Protein AF-A0A0Q2XE52-F1 (afdb_monomer_lite)

Sequence (106 aa):
MAAGIAAAQPVPVPQYPGPFATDDNGWGPPKQWCPGEPLPATGNHVTDPFRGWDMTVCHTYYYLYPGMGNVSNMIWDGDNPPPKPGPPVGLYCDPNLTNCRIGDHP

pLDDT: mean 70.12, std 16.08, range [35.28, 86.88]

Radius of gyration: 22.15 Å; chains: 1; bounding box: 42×32×82 Å

Foldseek 3Di:
DDDDDDDDDPDPDPPPDDPDLPDPLVQHDWDKDAQPDDDDDQVDCVVWPFDPDDNHGIWTKTFAPQCQDDRTRGIHTDSDGHRHDDADFDFDADPVNPDTDTGHDD

Secondary structure (DSSP, 8-state):
------------------S-----TTT-SPEEE-TTSPPP--TTTTTS--SS--TTSPEEEEE--TT--SSBTTEEESS-PPPPPPPPPEEEE-TTS--EEEE---

Organism: Mycobacterium gordonae (NCBI:txid1778)

Structure (mmCIF, N/CA/C/O backbone):
data_AF-A0A0Q2XE52-F1
#
_entry.id   AF-A0A0Q2XE52-F1
#
loop_
_atom_site.group_PDB
_atom_site.id
_atom_site.type_symbol
_atom_site.label_atom_id
_atom_site.label_alt_id
_atom_site.label_comp_id
_atom_site.label_asym_id
_atom_site.label_entity_id
_atom_site.label_seq_id
_atom_site.pdbx_PDB_ins_code
_atom_site.Cartn_x
_atom_site.Cartn_y
_atom_site.Cartn_z
_atom_site.occupancy
_atom_site.B_iso_or_equiv
_atom_site.auth_seq_id
_atom_site.auth_comp_id
_atom_site.auth_asym_id
_atom_site.auth_atom_id
_atom_site.pdbx_PDB_model_num
ATOM 1 N N . MET A 1 1 ? -3.156 9.918 56.965 1.00 39.81 1 MET A N 1
ATOM 2 C CA . MET A 1 1 ? -3.216 9.706 55.502 1.00 39.81 1 MET A CA 1
ATOM 3 C C . MET A 1 1 ? -2.891 8.246 55.230 1.00 39.81 1 MET A C 1
ATOM 5 O O . MET A 1 1 ? -1.905 7.804 55.801 1.00 39.81 1 MET A O 1
ATOM 9 N N . ALA A 1 2 ? -3.706 7.536 54.440 1.00 36.25 2 ALA A N 1
ATOM 10 C CA . ALA A 1 2 ? -3.326 6.468 53.491 1.00 36.25 2 ALA A CA 1
ATOM 11 C C . ALA A 1 2 ? -4.529 5.538 53.237 1.00 36.25 2 ALA A C 1
ATOM 13 O O . ALA A 1 2 ? -4.930 4.786 54.121 1.00 36.25 2 ALA A O 1
ATOM 14 N N . ALA A 1 3 ? -5.095 5.590 52.032 1.00 37.66 3 ALA A N 1
A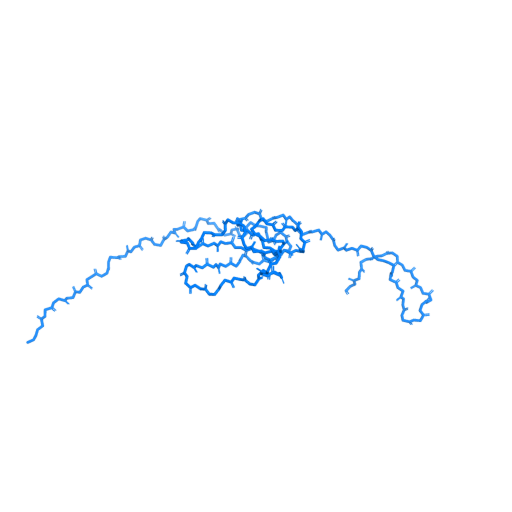TOM 15 C CA . ALA A 1 3 ? -6.066 4.619 51.540 1.00 37.66 3 ALA A CA 1
ATOM 16 C C . ALA A 1 3 ? -5.759 4.299 50.071 1.00 37.66 3 ALA A C 1
ATOM 18 O O . ALA A 1 3 ? -5.513 5.215 49.290 1.00 37.66 3 ALA A O 1
ATOM 19 N N . GLY A 1 4 ? -5.817 3.006 49.734 1.00 37.06 4 GLY A N 1
ATOM 20 C CA . GLY A 1 4 ? -6.016 2.486 48.379 1.00 37.06 4 GLY A CA 1
ATOM 21 C C . GLY A 1 4 ? -4.765 2.314 47.520 1.00 37.06 4 GLY A C 1
ATOM 22 O O . GLY A 1 4 ? -4.401 3.212 46.771 1.00 37.06 4 GLY A O 1
ATOM 23 N N . ILE A 1 5 ? -4.166 1.120 47.537 1.00 39.00 5 ILE A N 1
ATOM 24 C CA . ILE A 1 5 ? -3.347 0.655 46.410 1.00 39.00 5 ILE A CA 1
ATOM 25 C C . ILE A 1 5 ? -4.286 0.065 45.348 1.00 39.00 5 ILE A C 1
ATOM 27 O O . ILE A 1 5 ? -4.993 -0.907 45.602 1.00 39.00 5 ILE A O 1
ATOM 31 N N . ALA A 1 6 ? -4.339 0.681 44.168 1.00 38.94 6 ALA A N 1
ATOM 32 C CA . ALA A 1 6 ? -5.016 0.116 43.008 1.00 38.94 6 ALA A CA 1
ATOM 33 C C . ALA A 1 6 ? -4.144 -1.011 42.434 1.00 38.94 6 ALA A C 1
ATOM 35 O O . ALA A 1 6 ? -3.034 -0.761 41.967 1.00 38.94 6 ALA A O 1
ATOM 36 N N . ALA A 1 7 ? -4.622 -2.254 42.490 1.00 47.81 7 ALA A N 1
ATOM 37 C CA . ALA A 1 7 ? -3.977 -3.370 41.809 1.00 47.81 7 ALA A CA 1
ATOM 38 C C . ALA A 1 7 ? -4.443 -3.393 40.346 1.00 47.81 7 ALA A C 1
ATOM 40 O O . ALA A 1 7 ? -5.598 -3.712 40.063 1.00 47.81 7 ALA A O 1
ATOM 41 N N . ALA A 1 8 ? -3.552 -3.035 39.418 1.00 40.78 8 ALA A N 1
ATOM 42 C CA . ALA A 1 8 ? -3.764 -3.266 37.996 1.00 40.78 8 ALA A CA 1
ATOM 43 C C . ALA A 1 8 ? -3.734 -4.778 37.740 1.00 40.78 8 ALA A C 1
ATOM 45 O O . ALA A 1 8 ? -2.756 -5.461 38.046 1.00 40.78 8 ALA A O 1
ATOM 46 N N . GLN A 1 9 ? -4.836 -5.302 37.220 1.00 48.03 9 GLN A N 1
ATOM 47 C CA . GLN A 1 9 ? -4.945 -6.689 36.794 1.00 48.03 9 GLN A CA 1
ATOM 48 C C . GLN A 1 9 ? -3.994 -6.885 35.603 1.00 48.03 9 GLN A C 1
ATOM 50 O O . GLN A 1 9 ? -4.037 -6.069 34.679 1.00 48.03 9 GLN A O 1
ATOM 55 N N . PRO A 1 10 ? -3.142 -7.924 35.580 1.00 35.28 10 PRO A N 1
ATOM 56 C CA . PRO A 1 10 ? -2.381 -8.265 34.388 1.00 35.28 10 PRO A CA 1
ATOM 57 C C . PRO A 1 10 ? -3.374 -8.675 33.299 1.00 35.28 10 PRO A C 1
ATOM 59 O O . PRO A 1 10 ? -3.930 -9.772 33.331 1.00 35.28 10 PRO A O 1
ATOM 62 N N . VAL A 1 11 ? -3.656 -7.769 32.366 1.00 43.38 11 VAL A N 1
ATOM 63 C CA . VAL A 1 11 ? -4.390 -8.115 31.151 1.00 43.38 11 VAL A CA 1
ATOM 64 C C . VAL A 1 11 ? -3.486 -9.075 30.375 1.00 43.38 11 VAL A C 1
ATOM 66 O O . VAL A 1 11 ? -2.311 -8.748 30.178 1.00 43.38 11 VAL A O 1
ATOM 69 N N . PRO A 1 12 ? -3.964 -10.260 29.962 1.00 41.19 12 PRO A N 1
ATOM 70 C CA . PRO A 1 12 ? -3.200 -11.118 29.076 1.00 41.19 12 PRO A CA 1
ATOM 71 C C . PRO A 1 12 ? -2.908 -10.328 27.801 1.00 41.19 12 PRO A C 1
ATOM 73 O O . PRO A 1 12 ? -3.822 -9.990 27.049 1.00 41.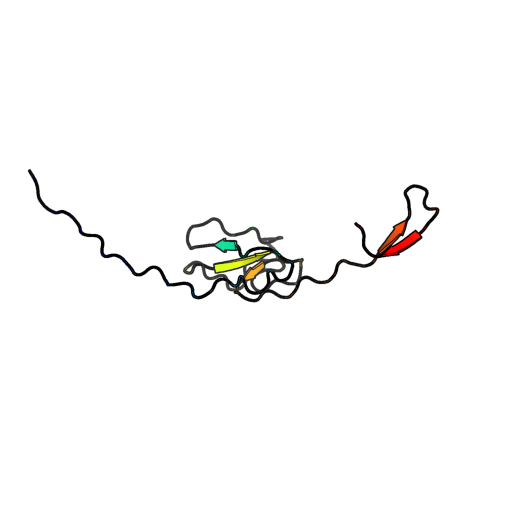19 12 PRO A O 1
ATOM 76 N N . VAL A 1 13 ? -1.637 -9.996 27.576 1.00 47.84 13 VAL A N 1
ATOM 77 C CA . VAL A 1 13 ? -1.170 -9.584 26.253 1.00 47.84 13 VAL A CA 1
ATOM 78 C C . VAL A 1 13 ? -1.616 -10.666 25.266 1.00 47.84 13 VAL A C 1
ATOM 80 O O . VAL A 1 13 ? -1.414 -11.849 25.565 1.00 47.84 13 VAL A O 1
ATOM 83 N N . PRO A 1 14 ? -2.256 -10.321 24.133 1.00 51.06 14 PRO A N 1
ATOM 84 C CA . PRO A 1 14 ? -2.562 -11.301 23.106 1.00 51.06 14 PRO A CA 1
ATOM 85 C C . PRO A 1 14 ? -1.270 -12.032 22.752 1.00 51.06 14 PRO A C 1
ATOM 87 O O . PRO A 1 14 ? -0.298 -11.429 22.294 1.00 51.06 14 PRO A O 1
ATOM 90 N N . GLN A 1 15 ? -1.237 -13.325 23.062 1.00 43.16 15 GLN A N 1
ATOM 91 C CA . GLN A 1 15 ? -0.128 -14.206 22.745 1.00 43.16 15 GLN A CA 1
ATOM 92 C C . GLN A 1 15 ? -0.109 -14.356 21.223 1.00 43.16 15 GLN A C 1
ATOM 94 O O . GLN A 1 15 ? -0.785 -15.232 20.694 1.00 43.16 15 GLN A O 1
ATOM 99 N N . TYR A 1 16 ? 0.612 -13.473 20.525 1.00 44.59 16 TYR A N 1
ATOM 100 C CA . TYR A 1 16 ? 0.918 -13.635 19.105 1.00 44.59 16 TYR A CA 1
ATOM 101 C C . TYR A 1 16 ? 1.577 -15.010 18.916 1.00 44.59 16 TYR A C 1
ATOM 103 O O . TYR A 1 16 ? 2.665 -15.241 19.459 1.00 44.59 16 TYR A O 1
ATOM 111 N N . PRO A 1 17 ? 0.943 -15.953 18.201 1.00 43.81 17 PRO A N 1
ATOM 112 C CA . PRO A 1 17 ? 1.567 -17.223 17.912 1.00 43.81 17 PRO A CA 1
ATOM 113 C C . PRO A 1 17 ? 2.477 -17.052 16.692 1.00 43.81 17 PRO A C 1
ATOM 115 O O . PRO A 1 17 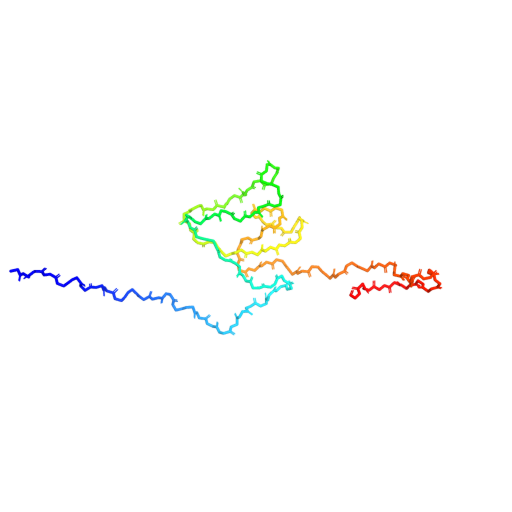? 2.000 -16.851 15.582 1.00 43.81 17 PRO A O 1
ATOM 118 N N . GLY A 1 18 ? 3.786 -17.211 16.889 1.00 37.16 18 GLY A N 1
ATOM 119 C CA . GLY A 1 18 ? 4.667 -17.728 15.838 1.00 37.16 18 GLY A CA 1
ATOM 120 C C . GLY A 1 18 ? 5.832 -16.822 15.400 1.00 37.16 18 GLY A C 1
ATOM 121 O O . GLY A 1 18 ? 5.630 -15.645 15.128 1.00 37.16 18 GLY A O 1
ATOM 122 N N . PRO A 1 19 ? 7.055 -17.374 15.260 1.00 50.53 19 PRO A N 1
ATOM 123 C CA . PRO A 1 19 ? 8.252 -16.678 14.778 1.00 50.53 19 PRO A CA 1
ATOM 124 C C . PRO A 1 19 ? 8.350 -16.607 13.242 1.00 50.53 19 PRO A C 1
ATOM 126 O O . PRO A 1 19 ? 9.447 -16.584 12.691 1.00 50.53 19 PRO A O 1
ATOM 129 N N . PHE A 1 20 ? 7.226 -16.572 12.533 1.00 38.41 20 PHE A N 1
ATOM 130 C CA . PHE A 1 20 ? 7.230 -16.394 11.087 1.00 38.41 20 PHE A CA 1
ATOM 131 C C . PHE A 1 20 ? 6.536 -15.074 10.802 1.00 38.41 20 PHE A C 1
ATOM 133 O O . PHE A 1 20 ? 5.311 -15.008 10.791 1.00 38.41 20 PHE A O 1
ATOM 140 N N . ALA A 1 21 ? 7.331 -14.025 10.581 1.00 48.12 21 ALA A N 1
ATOM 141 C CA . ALA A 1 21 ? 6.915 -12.997 9.645 1.00 48.12 21 ALA A CA 1
ATOM 142 C C . ALA A 1 21 ? 6.657 -13.749 8.335 1.00 48.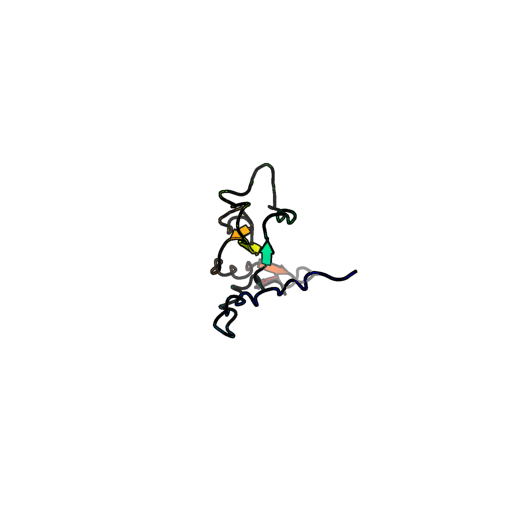12 21 ALA A C 1
ATOM 144 O O . ALA A 1 21 ? 7.590 -14.151 7.637 1.00 48.12 21 ALA A O 1
ATOM 145 N N . THR A 1 22 ? 5.396 -14.114 8.127 1.00 44.38 22 THR A N 1
ATOM 146 C CA . THR A 1 22 ? 4.887 -14.634 6.871 1.00 44.38 22 THR A CA 1
ATOM 147 C C . THR A 1 22 ? 5.257 -13.586 5.843 1.00 44.38 22 THR A C 1
ATOM 149 O O . THR A 1 22 ? 4.774 -12.462 5.928 1.00 44.38 22 THR A O 1
ATOM 152 N N . ASP A 1 23 ? 6.237 -13.937 5.008 1.00 48.34 23 ASP A N 1
ATOM 153 C CA . ASP A 1 23 ? 6.541 -13.306 3.736 1.00 48.34 23 ASP A CA 1
ATOM 154 C C . ASP A 1 23 ? 6.390 -11.778 3.731 1.00 48.34 23 ASP A C 1
ATOM 156 O O . ASP A 1 23 ? 5.320 -11.230 3.492 1.00 48.34 23 ASP A O 1
ATOM 160 N N . ASP A 1 24 ? 7.506 -11.053 3.851 1.00 53.41 24 ASP A N 1
ATOM 161 C CA . ASP A 1 24 ? 7.553 -9.597 3.644 1.00 53.41 24 ASP A CA 1
ATOM 162 C C . ASP A 1 24 ? 7.040 -9.145 2.257 1.00 53.41 24 ASP A C 1
ATOM 164 O O . ASP A 1 24 ? 7.169 -7.968 1.927 1.00 53.41 24 ASP A O 1
ATOM 168 N N . ASN A 1 25 ? 6.534 -10.056 1.405 1.00 60.62 25 ASN A N 1
ATOM 169 C CA . ASN A 1 25 ? 5.966 -9.845 0.073 1.00 60.62 25 ASN A CA 1
ATOM 170 C C . ASN A 1 25 ? 6.828 -8.943 -0.830 1.00 60.62 25 ASN A C 1
ATOM 172 O O . ASN A 1 25 ? 6.355 -8.407 -1.823 1.00 60.62 25 ASN A O 1
ATOM 176 N N . GLY A 1 26 ? 8.110 -8.760 -0.496 1.00 69.69 26 GLY A N 1
ATOM 177 C CA . GLY A 1 26 ? 9.017 -7.779 -1.095 1.00 69.69 26 GLY A CA 1
ATOM 178 C C . GLY A 1 26 ? 8.788 -6.306 -0.700 1.00 69.69 26 GLY A C 1
ATOM 179 O O . GLY A 1 26 ? 9.536 -5.448 -1.175 1.00 69.69 26 GLY A O 1
ATOM 180 N N . TRP A 1 27 ? 7.801 -5.988 0.145 1.00 74.62 27 TRP A N 1
ATOM 181 C CA . TRP A 1 27 ? 7.445 -4.630 0.598 1.00 74.62 27 TRP A CA 1
ATOM 182 C C . TRP A 1 27 ? 8.057 -4.230 1.949 1.00 74.62 27 TRP A C 1
ATOM 184 O O . TRP A 1 27 ? 8.096 -3.039 2.273 1.00 74.62 27 TRP A O 1
ATOM 194 N N . GLY A 1 28 ? 8.578 -5.201 2.705 1.00 72.69 28 GLY A N 1
ATOM 195 C CA . GLY A 1 28 ? 9.197 -5.001 4.018 1.00 72.69 28 GLY A CA 1
ATOM 196 C C . GLY A 1 28 ? 8.220 -5.215 5.180 1.00 72.69 28 GLY A C 1
ATOM 197 O O . GLY A 1 28 ? 7.109 -5.702 4.959 1.00 72.69 28 GLY A O 1
ATOM 198 N N . PRO A 1 29 ? 8.606 -4.835 6.413 1.00 77.31 29 PRO A N 1
ATOM 199 C CA . PRO A 1 29 ? 7.827 -5.175 7.594 1.00 77.31 29 PRO A CA 1
ATOM 200 C C . PRO A 1 29 ? 6.468 -4.454 7.618 1.00 77.31 29 PRO A C 1
ATOM 202 O O . PRO A 1 29 ? 6.373 -3.300 7.159 1.00 77.31 29 PRO A O 1
ATOM 205 N N . PRO A 1 30 ? 5.435 -5.098 8.197 1.00 79.81 30 PRO A N 1
ATOM 206 C CA . PRO A 1 30 ? 4.141 -4.469 8.428 1.00 79.81 30 PRO A CA 1
ATOM 207 C C . PRO A 1 30 ? 4.291 -3.204 9.268 1.00 79.81 30 PRO A C 1
ATOM 209 O O . PRO A 1 30 ? 5.072 -3.150 10.221 1.00 79.81 30 PRO A O 1
ATOM 212 N N . LYS A 1 31 ? 3.511 -2.181 8.930 1.00 83.06 31 LYS A N 1
ATOM 213 C CA . LYS A 1 31 ? 3.367 -0.960 9.726 1.00 83.06 31 LYS A CA 1
ATOM 214 C C . LYS A 1 31 ? 2.046 -1.034 10.472 1.00 83.06 31 LYS A C 1
ATOM 216 O O . LYS A 1 31 ? 1.102 -1.638 9.976 1.00 83.06 31 LYS A O 1
ATOM 221 N N . GLN A 1 32 ? 1.970 -0.430 11.649 1.00 85.94 32 GLN A N 1
ATOM 222 C CA . GLN A 1 32 ? 0.722 -0.369 12.402 1.00 85.94 32 GLN A CA 1
ATOM 223 C C . GLN A 1 32 ? 0.260 1.068 12.570 1.00 85.94 32 GLN A C 1
ATOM 225 O O . GLN A 1 32 ? 1.075 1.983 12.666 1.00 85.94 32 GLN A O 1
ATOM 230 N N . TRP A 1 33 ? -1.053 1.243 12.565 1.00 86.88 33 TRP A N 1
ATOM 231 C CA . TRP A 1 33 ? -1.725 2.496 12.865 1.00 86.88 33 TRP A CA 1
ATOM 232 C C . TRP A 1 33 ? -2.859 2.207 13.840 1.00 86.88 33 TRP A C 1
ATOM 234 O O . TRP A 1 33 ? -3.677 1.336 13.560 1.00 86.88 33 TRP A O 1
ATOM 244 N N . CYS A 1 34 ? -2.935 2.923 14.957 1.00 86.00 34 CYS A N 1
ATOM 245 C CA . CYS A 1 34 ? -4.034 2.819 15.909 1.00 86.00 34 CYS A CA 1
ATOM 246 C C . CYS A 1 34 ? -4.882 4.104 15.975 1.00 86.00 34 CYS A C 1
ATOM 248 O O . CYS A 1 34 ? -4.447 5.187 15.568 1.00 86.00 34 CYS A O 1
ATOM 250 N N . PRO A 1 35 ? -6.101 4.015 16.540 1.00 85.31 35 PRO A N 1
ATOM 251 C CA . PRO A 1 35 ? -6.981 5.161 16.738 1.00 85.31 35 PRO A CA 1
ATOM 252 C C . PRO A 1 35 ? -6.292 6.286 17.516 1.00 85.31 35 PRO A C 1
ATOM 254 O O . PRO A 1 35 ? -5.872 6.101 18.657 1.00 85.31 35 PRO A O 1
ATOM 257 N N . GLY A 1 36 ? -6.211 7.470 16.910 1.00 81.00 36 GLY A N 1
ATOM 258 C CA . GLY A 1 36 ? -5.578 8.651 17.510 1.00 81.00 36 GLY A CA 1
ATOM 259 C C . GLY A 1 36 ? -4.155 8.929 17.022 1.00 81.00 36 GLY A C 1
ATOM 260 O O . GLY A 1 36 ? -3.633 10.010 17.295 1.00 81.00 36 GLY A O 1
ATOM 261 N N . GLU A 1 37 ? -3.548 8.022 16.255 1.00 83.12 37 GLU A N 1
ATOM 262 C CA . GLU A 1 37 ? -2.317 8.313 15.522 1.00 83.12 37 GLU A CA 1
ATOM 263 C C . GLU A 1 37 ? -2.604 9.092 14.232 1.00 83.12 37 GLU A C 1
ATOM 265 O O . GLU A 1 37 ? -3.687 8.969 13.642 1.00 83.12 37 GLU A O 1
ATOM 270 N N . PRO A 1 38 ? -1.646 9.909 13.754 1.00 81.44 38 PRO A N 1
ATOM 271 C CA . PRO A 1 38 ? -1.784 10.562 12.462 1.00 81.44 38 PRO A CA 1
ATOM 272 C C . PRO A 1 38 ? -1.971 9.508 11.369 1.00 81.44 38 PRO A C 1
ATOM 274 O O . PRO A 1 38 ? -1.231 8.525 11.306 1.00 81.44 38 PRO A O 1
ATOM 277 N N . LEU A 1 39 ? -2.978 9.714 10.518 1.00 78.69 39 LEU A N 1
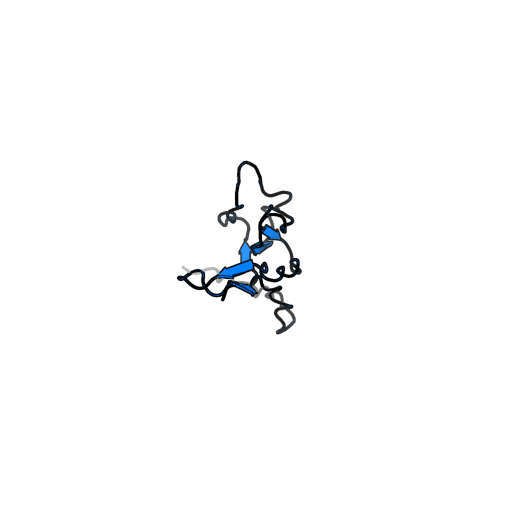ATOM 278 C CA . LEU A 1 39 ? -3.259 8.809 9.409 1.00 78.69 39 LEU A CA 1
ATOM 279 C C . LEU A 1 39 ? -2.028 8.684 8.499 1.00 78.69 39 LEU A C 1
ATOM 281 O O . LEU A 1 39 ? -1.346 9.688 8.252 1.00 78.69 39 LEU A O 1
ATOM 285 N N . PRO A 1 40 ? -1.749 7.479 7.973 1.00 76.75 40 PRO A N 1
ATOM 286 C CA . PRO A 1 40 ? -0.672 7.314 7.020 1.00 76.75 40 PRO A CA 1
ATOM 287 C C . PRO A 1 40 ? -0.939 8.162 5.776 1.00 76.75 40 PRO A C 1
ATOM 289 O O . PRO A 1 40 ? -2.084 8.397 5.383 1.00 76.75 40 PRO A O 1
ATOM 292 N N . ALA A 1 41 ? 0.130 8.637 5.146 1.00 72.88 41 ALA A N 1
ATOM 293 C CA . ALA A 1 41 ? 0.000 9.415 3.928 1.00 72.88 41 ALA A CA 1
ATOM 294 C C . ALA A 1 41 ? -0.479 8.501 2.792 1.00 72.88 41 ALA A C 1
ATOM 296 O O . ALA A 1 41 ? 0.292 7.690 2.276 1.00 72.88 41 ALA A O 1
ATOM 297 N N . THR A 1 42 ? -1.739 8.646 2.376 1.00 69.12 42 THR A N 1
ATOM 298 C CA . THR A 1 42 ? -2.156 8.164 1.057 1.00 69.12 42 THR A CA 1
ATOM 299 C C . THR A 1 42 ? -1.473 9.042 0.017 1.00 69.12 42 THR A C 1
ATOM 301 O O . THR A 1 42 ? -1.354 10.256 0.209 1.00 69.12 42 THR A O 1
ATOM 304 N N . GLY A 1 43 ? -0.984 8.452 -1.078 1.00 66.12 43 GLY A N 1
ATOM 305 C CA . GLY A 1 43 ? -0.229 9.197 -2.094 1.00 66.12 43 GLY A CA 1
ATOM 306 C C . GLY A 1 43 ? -0.939 10.485 -2.540 1.00 66.12 43 GLY A C 1
ATOM 307 O O . GLY A 1 43 ? -0.292 11.514 -2.724 1.00 66.12 43 GLY A O 1
ATOM 308 N N . ASN A 1 44 ? -2.276 10.463 -2.624 1.00 71.44 44 ASN A N 1
ATOM 309 C CA . ASN A 1 44 ? -3.096 11.655 -2.819 1.00 71.44 44 ASN A CA 1
ATOM 310 C C . ASN A 1 44 ? -4.372 11.614 -1.959 1.00 71.44 44 ASN A C 1
ATOM 312 O O . ASN A 1 44 ? -5.375 11.048 -2.369 1.00 71.44 44 ASN A O 1
ATOM 316 N N . HIS A 1 45 ? -4.383 12.296 -0.814 1.00 68.44 45 HIS A N 1
ATOM 317 C CA . HIS A 1 45 ? -5.543 12.329 0.091 1.00 68.44 45 HIS A CA 1
ATOM 318 C C . HIS A 1 45 ? -6.821 12.971 -0.489 1.00 68.44 45 HIS A C 1
ATOM 320 O O . HIS A 1 45 ? -7.891 12.811 0.094 1.00 68.44 45 HIS A O 1
ATOM 326 N N . VAL A 1 46 ? -6.737 13.698 -1.613 1.00 70.19 46 VAL A N 1
ATOM 327 C CA . VAL A 1 46 ? -7.891 14.357 -2.255 1.00 70.19 46 VAL A CA 1
ATOM 328 C C . VAL A 1 46 ? -8.567 13.439 -3.271 1.00 70.19 46 VAL A C 1
ATOM 330 O O . VAL A 1 46 ? -9.791 13.367 -3.321 1.00 70.19 46 VAL A O 1
ATOM 333 N N . THR A 1 47 ? -7.782 12.744 -4.099 1.00 73.19 47 THR A N 1
ATOM 334 C CA . THR A 1 47 ? -8.313 11.859 -5.157 1.00 73.19 47 THR A CA 1
ATOM 335 C C . THR A 1 47 ? -8.317 10.384 -4.766 1.00 73.19 47 THR A C 1
ATOM 337 O O . THR A 1 47 ? -9.032 9.585 -5.369 1.00 73.19 47 THR A O 1
ATOM 340 N N . ASP A 1 48 ? -7.570 10.038 -3.723 1.00 74.19 48 ASP A N 1
ATOM 341 C CA . ASP A 1 48 ? -7.432 8.703 -3.161 1.00 74.19 48 ASP A CA 1
ATOM 342 C C . ASP A 1 48 ? -7.588 8.756 -1.625 1.00 74.19 48 ASP A C 1
ATOM 344 O O . ASP A 1 48 ? -6.636 8.531 -0.865 1.00 74.19 48 ASP A O 1
ATOM 348 N N . PRO A 1 49 ? -8.790 9.126 -1.140 1.00 76.88 49 PRO A N 1
A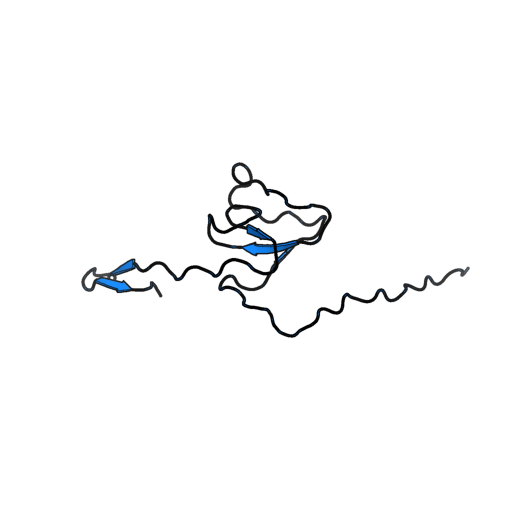TOM 349 C CA . PRO A 1 49 ? -9.105 9.026 0.275 1.00 76.88 49 PRO A CA 1
ATOM 350 C C . PRO A 1 49 ? -9.134 7.556 0.693 1.00 76.88 49 PRO A C 1
ATOM 352 O O . PRO A 1 49 ? -9.445 6.675 -0.111 1.00 76.88 49 PRO A O 1
ATOM 355 N N . PHE A 1 50 ? -8.873 7.302 1.973 1.00 81.31 50 PHE A N 1
ATOM 356 C CA . PHE A 1 50 ? -8.997 5.967 2.537 1.00 81.31 50 PHE A CA 1
ATOM 357 C C . PHE A 1 50 ? -10.412 5.400 2.338 1.00 81.31 50 PHE A C 1
ATOM 359 O O . PHE A 1 50 ? -11.400 5.936 2.844 1.00 81.31 50 PHE A O 1
ATOM 366 N N . ARG A 1 51 ? -10.516 4.292 1.610 1.00 78.56 51 ARG A N 1
ATOM 367 C CA . ARG A 1 51 ? -11.759 3.571 1.342 1.00 78.56 51 ARG A CA 1
ATOM 368 C C . ARG A 1 51 ? -11.924 2.468 2.381 1.00 78.56 51 ARG A C 1
ATOM 370 O O . ARG A 1 51 ? -11.315 1.414 2.260 1.00 78.56 51 ARG A O 1
ATOM 377 N N . GLY A 1 52 ? -12.753 2.719 3.393 1.00 75.44 52 GLY A N 1
ATOM 378 C CA . GLY A 1 52 ? -13.072 1.720 4.421 1.00 75.44 52 GLY A CA 1
ATOM 379 C C . GLY A 1 52 ? -12.025 1.577 5.526 1.00 75.44 52 GLY A C 1
ATOM 380 O O . GLY A 1 52 ? -11.924 0.513 6.121 1.00 75.44 52 GLY A O 1
ATOM 381 N N . TRP A 1 53 ? -11.258 2.634 5.801 1.00 83.06 53 TRP A N 1
ATOM 382 C CA . TRP A 1 53 ? -10.363 2.676 6.958 1.00 83.06 53 TRP A CA 1
ATOM 383 C C . TRP A 1 53 ? -11.163 2.927 8.234 1.00 83.06 53 TRP A C 1
ATOM 385 O O . TRP A 1 53 ? -11.825 3.962 8.363 1.00 83.06 53 TRP A O 1
ATOM 395 N N . ASP A 1 54 ? -11.122 1.977 9.160 1.00 83.00 54 ASP A N 1
ATOM 396 C CA . ASP A 1 54 ? -11.871 2.047 10.404 1.00 83.00 54 ASP A CA 1
ATOM 397 C C . ASP A 1 54 ? -11.041 2.779 11.462 1.00 83.00 54 ASP A C 1
ATOM 399 O O . ASP A 1 54 ? -10.018 2.317 11.960 1.00 83.00 54 ASP A O 1
ATOM 403 N N . MET A 1 55 ? -11.504 3.969 11.840 1.00 83.56 55 MET A N 1
ATOM 404 C CA . MET A 1 55 ? -10.774 4.807 12.786 1.00 83.56 55 MET A CA 1
ATOM 405 C C . MET A 1 55 ? -10.836 4.312 14.240 1.00 83.56 55 MET A C 1
ATOM 407 O O . MET A 1 55 ? -10.318 4.991 15.124 1.00 83.56 55 MET A O 1
ATOM 411 N N . THR A 1 56 ? -11.490 3.179 14.506 1.00 85.94 56 THR A N 1
ATOM 412 C CA . THR A 1 56 ? -11.720 2.627 15.849 1.00 85.94 56 THR A CA 1
ATOM 413 C C . THR A 1 56 ? -10.885 1.386 16.161 1.00 85.94 56 THR A C 1
ATOM 415 O O . THR A 1 56 ? -10.853 0.957 17.315 1.00 85.94 56 THR A O 1
ATOM 418 N N . VAL A 1 57 ? -10.158 0.845 15.178 1.00 83.44 57 VAL A N 1
ATOM 419 C CA . VAL A 1 57 ? -9.324 -0.355 15.332 1.00 83.44 57 VAL A CA 1
ATOM 420 C C . VAL A 1 57 ? -7.870 -0.078 14.965 1.00 83.44 57 VAL A C 1
ATOM 422 O O . VAL A 1 57 ? -7.559 0.847 14.217 1.00 83.44 57 VAL A O 1
ATOM 425 N N . CYS A 1 58 ? -6.960 -0.879 15.519 1.00 84.00 58 CYS A N 1
ATOM 426 C CA . CYS A 1 58 ? -5.568 -0.864 15.089 1.00 84.00 58 CYS A CA 1
ATOM 427 C C . CYS A 1 58 ? -5.431 -1.640 13.775 1.00 84.00 58 CYS A C 1
ATOM 429 O O . CYS A 1 58 ? -5.733 -2.831 13.721 1.00 84.00 58 CYS A O 1
ATOM 431 N N . HIS A 1 59 ? -4.963 -0.954 12.742 1.00 84.88 59 HIS A N 1
ATOM 432 C CA . HIS A 1 59 ? -4.741 -1.464 11.399 1.00 84.88 59 HIS A CA 1
ATOM 433 C C . HIS A 1 59 ? -3.284 -1.885 11.209 1.00 84.88 59 HIS A C 1
ATOM 435 O O . HIS A 1 59 ? -2.363 -1.168 11.609 1.00 84.88 59 HIS A O 1
ATOM 441 N N . THR A 1 60 ? -3.077 -3.026 10.552 1.00 86.75 60 THR A N 1
ATOM 442 C CA . THR A 1 60 ? -1.766 -3.456 10.055 1.00 86.75 60 THR A CA 1
ATOM 443 C C . THR A 1 60 ? -1.723 -3.190 8.561 1.00 86.75 60 THR A C 1
ATOM 445 O O . THR A 1 60 ? -2.487 -3.785 7.806 1.00 86.75 60 THR A O 1
ATOM 448 N N . TYR A 1 61 ? -0.824 -2.313 8.125 1.00 84.56 61 TYR A N 1
ATOM 449 C CA . TYR A 1 61 ? -0.779 -1.847 6.751 1.00 84.56 61 TYR A CA 1
ATOM 450 C C . TYR A 1 61 ? 0.611 -1.931 6.112 1.00 84.56 61 TYR A C 1
ATOM 452 O O . TYR A 1 61 ? 1.654 -1.855 6.767 1.00 84.56 61 TYR A O 1
ATOM 460 N N . TYR A 1 62 ? 0.615 -2.030 4.786 1.00 85.00 62 TYR A N 1
ATOM 461 C CA . TYR A 1 62 ? 1.800 -2.062 3.938 1.00 85.00 62 TYR A CA 1
ATOM 462 C C . TYR A 1 62 ? 1.740 -0.935 2.907 1.00 85.00 62 TYR A C 1
ATOM 464 O O . TYR A 1 62 ? 0.674 -0.602 2.386 1.00 85.00 62 TYR A O 1
ATOM 472 N N . TYR A 1 63 ? 2.905 -0.360 2.597 1.00 82.50 63 TYR A N 1
ATOM 473 C CA . TYR A 1 63 ? 3.041 0.564 1.472 1.00 82.50 63 TYR A CA 1
ATOM 474 C C . TYR A 1 63 ? 3.415 -0.227 0.230 1.00 82.50 63 TYR A C 1
ATOM 476 O O . TYR A 1 63 ? 4.409 -0.951 0.228 1.00 82.50 63 TYR A O 1
ATOM 484 N N . LEU A 1 64 ? 2.622 -0.044 -0.814 1.00 84.06 64 LEU A N 1
ATOM 485 C CA . LEU A 1 64 ? 2.751 -0.717 -2.092 1.00 84.06 64 LEU A CA 1
ATOM 486 C C . LEU A 1 64 ? 3.031 0.291 -3.208 1.00 84.06 64 LEU A C 1
ATOM 488 O O . LEU A 1 64 ? 3.049 1.509 -3.003 1.00 84.06 64 LEU A O 1
ATOM 492 N N . TYR A 1 65 ? 3.212 -0.224 -4.422 1.00 81.81 65 TYR A N 1
ATOM 493 C CA . TYR A 1 65 ? 3.202 0.609 -5.615 1.00 81.81 65 TYR A CA 1
ATOM 494 C C . TYR A 1 65 ? 1.801 1.162 -5.902 1.00 81.81 65 TYR A C 1
ATOM 496 O O . TYR A 1 65 ? 0.797 0.561 -5.508 1.00 81.81 65 TYR A O 1
ATOM 504 N N . PRO A 1 66 ? 1.731 2.298 -6.619 1.00 78.62 66 PRO A N 1
ATOM 505 C CA . PRO A 1 66 ? 0.469 2.856 -7.073 1.00 78.62 66 PRO A CA 1
ATOM 506 C C . PRO A 1 66 ? -0.373 1.825 -7.836 1.00 78.62 66 PRO A C 1
ATOM 508 O O . PRO A 1 66 ? 0.102 1.198 -8.781 1.00 78.62 66 PRO A O 1
ATOM 511 N N . GLY A 1 67 ? -1.630 1.664 -7.428 1.00 80.06 67 GLY A N 1
ATOM 512 C CA . GLY A 1 67 ? -2.608 0.753 -8.025 1.00 80.06 67 GLY A CA 1
ATOM 513 C C . GLY A 1 67 ? -2.674 -0.637 -7.390 1.00 80.06 67 GLY A C 1
ATOM 514 O O . GLY A 1 67 ? -3.460 -1.456 -7.858 1.00 80.06 67 GLY A O 1
ATOM 515 N N . MET A 1 68 ? -1.881 -0.910 -6.349 1.00 81.25 68 MET A N 1
ATOM 516 C CA . MET A 1 68 ? -1.826 -2.228 -5.699 1.00 81.25 68 MET A CA 1
ATOM 517 C C . MET A 1 68 ? -2.485 -2.277 -4.318 1.00 81.25 68 MET A C 1
ATOM 519 O O . MET A 1 68 ? -2.661 -3.362 -3.770 1.00 81.25 68 MET A O 1
ATOM 523 N N . GLY A 1 69 ? -2.834 -1.129 -3.734 1.00 82.94 69 GLY A N 1
ATOM 524 C CA . GLY A 1 69 ? -3.487 -1.090 -2.428 1.00 82.94 69 GLY A CA 1
ATOM 525 C C . GLY A 1 69 ? -4.999 -1.341 -2.462 1.00 82.94 69 GLY A C 1
ATOM 526 O O . GLY A 1 69 ? -5.641 -1.289 -3.511 1.00 82.94 69 GLY A O 1
ATOM 527 N N . ASN A 1 70 ? -5.550 -1.642 -1.284 1.00 84.06 70 ASN A N 1
ATOM 528 C CA . ASN A 1 70 ? -6.966 -1.966 -1.064 1.00 84.06 70 ASN A CA 1
ATOM 529 C C . ASN A 1 70 ? -7.725 -0.767 -0.472 1.00 84.06 70 ASN A C 1
ATOM 531 O O . ASN A 1 70 ? -8.736 -0.321 -1.010 1.00 84.06 70 ASN A O 1
ATOM 535 N N . VAL A 1 71 ? -7.189 -0.204 0.614 1.00 84.50 71 VAL A N 1
ATOM 536 C CA . VAL A 1 71 ? -7.781 0.950 1.313 1.00 84.50 71 VAL A CA 1
ATOM 537 C C . VAL A 1 71 ? -7.376 2.278 0.681 1.00 84.50 71 VAL A C 1
ATOM 539 O O . VAL A 1 71 ? -8.062 3.277 0.844 1.00 84.50 71 VAL A O 1
ATOM 542 N N . SER A 1 72 ? -6.274 2.307 -0.061 1.00 83.81 72 SER A N 1
ATOM 543 C CA . SER A 1 72 ? -5.843 3.434 -0.889 1.00 83.81 72 SER A CA 1
ATOM 544 C C . SER A 1 72 ? -5.001 2.882 -2.037 1.00 83.81 72 SER A C 1
ATOM 546 O O . SER A 1 72 ? -4.487 1.774 -1.950 1.00 83.81 72 SER A O 1
ATOM 548 N N . ASN A 1 73 ? -4.826 3.642 -3.111 1.00 83.19 73 ASN A N 1
ATOM 549 C CA . ASN A 1 73 ? -4.012 3.293 -4.271 1.00 83.19 73 ASN A CA 1
ATOM 550 C C . ASN A 1 73 ? -2.616 2.737 -3.924 1.00 83.19 73 ASN A C 1
ATOM 552 O O . ASN A 1 73 ? -2.120 1.872 -4.643 1.00 83.19 73 ASN A O 1
ATOM 556 N N . MET A 1 74 ? -1.998 3.201 -2.832 1.00 81.12 74 MET A N 1
ATOM 557 C CA . MET A 1 74 ? -0.661 2.773 -2.392 1.00 81.12 74 MET A CA 1
ATOM 558 C C . MET A 1 74 ? -0.654 2.055 -1.039 1.00 81.12 74 MET A C 1
ATOM 560 O O . MET A 1 74 ? 0.418 1.693 -0.559 1.00 81.12 74 MET A O 1
ATOM 564 N N . ILE A 1 75 ? -1.810 1.880 -0.394 1.00 84.06 75 ILE A N 1
ATOM 565 C CA . ILE A 1 75 ? -1.886 1.315 0.956 1.00 84.06 75 ILE A CA 1
ATOM 566 C C . ILE A 1 75 ? -2.740 0.058 0.948 1.00 84.06 75 ILE A C 1
ATOM 568 O O . ILE A 1 75 ? -3.903 0.057 0.535 1.00 84.06 75 ILE A O 1
ATOM 572 N N . TRP A 1 76 ? -2.150 -1.015 1.453 1.00 85.81 76 TRP A N 1
ATOM 573 C CA . TRP A 1 76 ? -2.844 -2.254 1.745 1.00 85.81 76 TRP A CA 1
ATOM 574 C C . TRP A 1 76 ? -3.033 -2.396 3.239 1.00 85.81 76 TRP A C 1
ATOM 576 O O . TRP A 1 76 ? -2.066 -2.275 3.979 1.00 85.81 76 TRP A O 1
ATOM 586 N N . ASP A 1 77 ? -4.264 -2.654 3.653 1.00 85.50 77 ASP A N 1
ATOM 587 C CA . ASP A 1 77 ? -4.620 -2.987 5.026 1.00 85.50 77 ASP A CA 1
ATOM 588 C C . ASP A 1 77 ? -4.931 -4.486 5.102 1.00 85.50 77 ASP A C 1
ATOM 590 O O . ASP A 1 77 ? -5.727 -4.989 4.302 1.00 85.50 77 ASP A O 1
ATOM 594 N N . GLY A 1 78 ? -4.264 -5.189 6.020 1.00 81.38 78 GLY A N 1
ATOM 595 C CA . GLY A 1 78 ? -4.377 -6.633 6.234 1.00 81.38 78 GLY A CA 1
ATOM 596 C C . GLY A 1 78 ? -3.047 -7.390 6.141 1.00 81.38 78 GLY A C 1
ATOM 597 O O . GLY A 1 78 ? -2.062 -6.894 5.595 1.00 81.38 78 GLY A O 1
ATOM 598 N N . ASP A 1 79 ? -3.039 -8.624 6.649 1.00 76.38 79 ASP A N 1
ATOM 599 C CA . ASP A 1 79 ? -1.824 -9.434 6.849 1.00 76.38 79 ASP A CA 1
ATOM 600 C C . ASP A 1 79 ? -1.175 -9.975 5.566 1.00 76.38 79 ASP A C 1
ATOM 602 O O . ASP A 1 79 ? -0.004 -10.336 5.585 1.00 76.38 79 ASP A O 1
ATOM 606 N N . ASN A 1 80 ? -1.911 -10.045 4.454 1.00 75.50 80 ASN A N 1
ATOM 607 C CA . ASN A 1 80 ? -1.427 -10.665 3.217 1.00 75.50 80 ASN A CA 1
ATOM 608 C C . ASN A 1 80 ? -1.450 -9.678 2.036 1.00 75.50 80 ASN A C 1
ATOM 610 O O . ASN A 1 80 ? -2.395 -9.708 1.238 1.00 75.50 80 ASN A O 1
ATOM 614 N N . PRO A 1 81 ? -0.478 -8.752 1.943 1.00 77.12 81 PRO A N 1
ATOM 615 C CA . PRO A 1 81 ? -0.370 -7.850 0.803 1.00 77.12 81 PRO A CA 1
ATOM 616 C C . PRO A 1 81 ? -0.019 -8.609 -0.488 1.00 77.12 81 PRO A C 1
ATOM 618 O O . PRO A 1 81 ? 0.618 -9.659 -0.443 1.00 77.12 81 PRO A O 1
ATOM 621 N N . PRO A 1 82 ? -0.382 -8.080 -1.671 1.00 77.62 82 PRO A N 1
ATOM 622 C CA . PRO A 1 82 ? 0.034 -8.672 -2.936 1.00 77.62 82 PRO A CA 1
ATOM 623 C C . PRO A 1 82 ? 1.568 -8.706 -3.046 1.00 77.62 82 PRO A C 1
ATOM 625 O O . PRO A 1 82 ? 2.230 -7.739 -2.648 1.00 77.62 82 PRO A O 1
ATOM 628 N N . PRO A 1 83 ? 2.149 -9.766 -3.637 1.00 77.25 83 PRO A N 1
ATOM 629 C CA . PRO A 1 83 ? 3.589 -9.856 -3.818 1.00 77.25 83 PRO A CA 1
ATOM 630 C C . PRO A 1 83 ? 4.080 -8.712 -4.703 1.00 77.25 83 PRO A C 1
ATOM 632 O O . PRO A 1 83 ? 3.460 -8.361 -5.713 1.00 77.25 83 PRO A O 1
ATOM 635 N N . LYS A 1 84 ? 5.212 -8.123 -4.323 1.00 76.75 84 LYS A N 1
ATOM 636 C CA . LYS A 1 84 ? 5.847 -7.043 -5.067 1.00 76.75 84 LYS A CA 1
ATOM 637 C C . LYS A 1 84 ? 6.145 -7.517 -6.490 1.00 76.75 84 LYS A C 1
ATOM 639 O O . LYS A 1 84 ? 6.804 -8.548 -6.655 1.00 76.75 84 LYS A O 1
ATOM 644 N N . PRO A 1 85 ? 5.690 -6.782 -7.522 1.00 75.19 85 PRO A N 1
ATOM 645 C CA . PRO A 1 85 ? 6.016 -7.125 -8.893 1.00 75.19 85 PRO A CA 1
ATOM 646 C C . PRO A 1 85 ? 7.532 -7.076 -9.069 1.00 75.19 85 PRO A C 1
ATOM 648 O O . PRO A 1 85 ? 8.213 -6.223 -8.490 1.00 75.19 85 PRO A O 1
ATOM 651 N N . GLY A 1 86 ? 8.044 -8.003 -9.879 1.00 69.38 86 GLY A N 1
ATOM 652 C CA . GLY A 1 86 ? 9.442 -7.986 -10.279 1.00 69.38 86 GLY A CA 1
ATOM 653 C C . GLY A 1 86 ? 9.809 -6.621 -10.870 1.00 69.38 86 GLY A C 1
ATOM 654 O O . GLY A 1 86 ? 8.949 -5.951 -11.456 1.00 69.38 86 GLY A O 1
ATOM 655 N N . PRO A 1 87 ? 11.053 -6.174 -10.681 1.00 66.94 87 PRO A N 1
ATOM 656 C CA . PRO A 1 87 ? 11.499 -4.910 -11.237 1.00 66.94 87 PRO A CA 1
ATOM 657 C C . PRO A 1 87 ? 11.283 -4.845 -12.764 1.00 66.94 87 PRO A C 1
ATOM 659 O O . PRO A 1 87 ? 11.318 -5.866 -13.459 1.00 66.94 87 PRO A O 1
ATOM 662 N N . PRO A 1 88 ? 10.980 -3.649 -13.300 1.00 65.81 88 PRO A N 1
ATOM 663 C CA . PRO A 1 88 ? 10.746 -3.487 -14.724 1.00 65.81 88 PRO A CA 1
ATOM 664 C C . PRO A 1 88 ? 12.048 -3.709 -15.497 1.00 65.81 88 PRO A C 1
ATOM 666 O O . PRO A 1 88 ? 13.040 -3.016 -15.277 1.00 65.81 88 PRO A O 1
ATOM 669 N N . VAL A 1 89 ? 12.024 -4.635 -16.457 1.00 71.12 89 VAL A N 1
ATOM 670 C CA . VAL A 1 89 ? 13.132 -4.809 -17.402 1.00 71.12 89 VAL A CA 1
ATOM 671 C C . VAL A 1 89 ? 13.215 -3.591 -18.323 1.00 71.12 89 VAL A C 1
ATOM 673 O O . VAL A 1 89 ? 12.233 -3.205 -18.960 1.00 71.12 89 VAL A O 1
ATOM 676 N N . GLY A 1 90 ? 14.390 -2.968 -18.384 1.00 71.12 90 GLY A N 1
ATOM 677 C CA . GLY A 1 90 ? 14.648 -1.781 -19.194 1.00 71.12 90 GLY A CA 1
ATOM 678 C C . GLY A 1 90 ? 15.779 -2.000 -20.193 1.00 71.12 90 GLY A C 1
ATOM 679 O O . GLY A 1 90 ? 16.595 -2.911 -20.049 1.00 71.12 90 GLY A O 1
ATOM 680 N N . LEU A 1 91 ? 15.845 -1.143 -21.216 1.00 79.31 91 LEU A N 1
ATOM 681 C CA . LEU A 1 91 ? 17.044 -1.018 -22.039 1.00 79.31 91 LEU A CA 1
ATOM 682 C C . LEU A 1 91 ? 18.053 -0.158 -21.267 1.00 79.31 91 LEU A C 1
ATOM 684 O O . LEU A 1 91 ? 17.913 1.061 -21.196 1.00 79.31 91 LEU A O 1
ATOM 688 N N . TYR A 1 92 ? 19.051 -0.796 -20.667 1.00 74.94 92 TYR A N 1
ATOM 689 C CA . TYR A 1 92 ? 20.157 -0.115 -20.005 1.00 74.94 92 TYR A CA 1
ATOM 690 C C . TYR A 1 92 ? 21.274 0.126 -21.010 1.00 74.94 92 TYR A C 1
ATOM 692 O O . TYR A 1 92 ? 21.750 -0.836 -21.606 1.00 74.94 92 TYR A O 1
ATOM 700 N N . CYS A 1 93 ? 21.727 1.370 -21.151 1.00 80.94 93 CYS A N 1
ATOM 701 C CA . CYS A 1 93 ? 22.918 1.701 -21.923 1.00 80.94 93 CYS A CA 1
ATOM 702 C C . CYS A 1 93 ? 24.017 2.234 -20.995 1.00 80.94 93 CYS A C 1
ATOM 704 O O . CYS A 1 93 ? 23.732 3.027 -20.097 1.00 80.94 93 CYS A O 1
ATOM 706 N N . ASP A 1 94 ? 25.270 1.834 -21.232 1.00 81.25 94 ASP A N 1
ATOM 707 C CA . ASP A 1 94 ? 26.437 2.467 -20.598 1.00 81.25 94 ASP A CA 1
ATOM 708 C C . ASP A 1 94 ? 26.411 3.998 -20.804 1.00 81.25 94 ASP A C 1
ATOM 710 O O . ASP A 1 94 ? 25.830 4.469 -21.785 1.00 81.25 94 ASP A O 1
ATOM 714 N N . PRO A 1 95 ? 27.090 4.806 -19.967 1.00 78.44 95 PRO A N 1
ATOM 715 C CA . PRO A 1 95 ? 27.100 6.271 -20.098 1.00 78.44 95 PRO A CA 1
ATOM 716 C C . PRO A 1 95 ? 27.596 6.790 -21.461 1.00 78.44 95 PRO A C 1
ATOM 718 O O . PRO A 1 95 ? 27.274 7.910 -21.840 1.00 78.44 95 PRO A O 1
ATOM 721 N N . ASN A 1 96 ? 28.331 5.971 -22.223 1.00 84.62 96 ASN A N 1
ATOM 722 C CA . ASN A 1 96 ? 28.770 6.276 -23.591 1.00 84.62 96 ASN A CA 1
ATOM 723 C C . ASN A 1 96 ? 27.803 5.770 -24.685 1.00 84.62 96 ASN A C 1
ATOM 725 O O . ASN A 1 96 ? 28.141 5.791 -25.867 1.00 84.62 96 ASN A O 1
ATOM 729 N N . LEU A 1 97 ? 26.627 5.262 -24.301 1.00 81.00 97 LEU A N 1
ATOM 730 C CA . LEU A 1 97 ? 25.581 4.693 -25.161 1.00 81.00 97 LEU A CA 1
ATOM 731 C C . LEU A 1 97 ? 26.058 3.573 -26.107 1.00 81.00 97 LEU A C 1
ATOM 733 O O . LEU A 1 97 ? 25.404 3.268 -27.099 1.00 81.00 97 LEU A O 1
ATOM 737 N N . THR A 1 98 ? 27.207 2.957 -25.821 1.00 81.50 98 THR A N 1
ATOM 738 C CA . THR A 1 98 ? 27.861 2.027 -26.754 1.00 81.50 98 THR A CA 1
ATOM 739 C C . THR A 1 98 ? 27.437 0.576 -26.544 1.00 81.50 98 THR A C 1
ATOM 741 O O . THR A 1 98 ? 27.392 -0.181 -27.508 1.00 81.50 98 THR A O 1
ATOM 744 N N . ASN A 1 99 ? 27.068 0.184 -25.319 1.00 80.75 99 ASN A N 1
ATOM 745 C CA . ASN A 1 99 ? 26.462 -1.122 -25.062 1.00 80.75 99 ASN A CA 1
ATOM 746 C C . ASN A 1 99 ? 25.113 -0.930 -24.386 1.00 80.75 99 ASN A C 1
ATOM 748 O O . ASN A 1 99 ? 25.046 -0.479 -23.242 1.00 80.75 99 ASN A O 1
ATOM 752 N N . CYS A 1 100 ? 24.054 -1.298 -25.104 1.00 85.00 100 CYS A N 1
ATOM 753 C CA . CYS A 1 100 ? 22.702 -1.344 -24.578 1.00 85.00 100 CYS A CA 1
ATOM 754 C C . CYS A 1 100 ? 22.290 -2.803 -24.358 1.00 85.00 100 CYS A C 1
ATOM 756 O O . CYS A 1 100 ? 22.393 -3.621 -25.272 1.00 85.00 100 CYS A O 1
ATOM 758 N N . ARG A 1 101 ? 21.824 -3.140 -23.154 1.00 81.75 101 ARG A N 1
ATOM 759 C CA . ARG A 1 101 ? 21.349 -4.480 -22.789 1.00 81.75 101 ARG A CA 1
ATOM 760 C C . ARG A 1 101 ? 19.976 -4.410 -22.140 1.00 81.75 101 ARG A C 1
ATOM 762 O O . ARG A 1 101 ? 19.683 -3.480 -21.395 1.00 81.75 101 ARG A O 1
ATOM 769 N N . ILE A 1 102 ? 19.150 -5.411 -22.425 1.00 78.00 102 ILE A N 1
ATOM 770 C CA . ILE A 1 102 ? 17.876 -5.612 -21.734 1.00 78.00 102 ILE A CA 1
ATOM 771 C C . ILE A 1 102 ? 18.199 -6.272 -20.402 1.00 78.00 102 ILE A C 1
ATOM 773 O O . ILE A 1 102 ? 18.807 -7.342 -20.371 1.00 78.00 102 ILE A O 1
ATOM 777 N N . GLY A 1 103 ? 17.828 -5.623 -19.311 1.00 69.31 103 GLY A N 1
ATOM 778 C CA . GLY A 1 103 ? 18.078 -6.153 -17.985 1.00 69.31 103 GLY A CA 1
ATOM 779 C C . GLY A 1 103 ? 17.462 -5.299 -16.897 1.00 69.31 103 GLY A C 1
ATOM 780 O O . GLY A 1 103 ? 16.819 -4.281 -17.157 1.00 69.31 103 GLY A O 1
ATOM 781 N N . ASP A 1 104 ? 17.680 -5.755 -15.676 1.00 63.38 104 ASP A N 1
ATOM 782 C CA . ASP A 1 104 ? 17.340 -5.024 -14.471 1.00 63.38 104 ASP A CA 1
ATOM 783 C C . ASP A 1 104 ? 18.345 -3.901 -14.215 1.00 63.38 104 ASP A C 1
ATOM 785 O O . ASP A 1 104 ? 19.551 -4.082 -14.418 1.00 63.38 104 ASP A O 1
ATOM 789 N N . HIS A 1 105 ? 17.857 -2.735 -13.795 1.00 53.09 105 HIS A N 1
ATOM 790 C CA . HIS A 1 105 ? 18.729 -1.657 -13.339 1.00 53.09 105 HIS A CA 1
ATOM 791 C C . HIS A 1 105 ? 19.253 -2.023 -11.935 1.00 53.09 105 HIS A C 1
ATOM 793 O O . HIS A 1 105 ? 18.426 -2.224 -11.047 1.00 53.09 105 HIS A O 1
ATOM 799 N N . PRO A 1 106 ? 20.579 -2.126 -11.712 1.00 53.81 106 PRO A N 1
ATOM 800 C CA . PRO A 1 106 ? 21.146 -2.407 -10.390 1.00 53.81 106 PRO A CA 1
ATOM 801 C C . PRO A 1 106 ? 20.939 -1.269 -9.382 1.00 53.81 106 PRO A C 1
ATOM 803 O O . PRO A 1 106 ? 20.821 -0.098 -9.811 1.00 53.81 106 PRO A O 1
#